Protein AF-A0A6V7KHY2-F1 (afdb_monomer_lite)

Sequence (98 aa):
LSGAQNMTYMLPYRIHLFFDYAHPKIYWPLYCIQSVNWFMNMSLASTQGIIITLTFHCCGQLYALQYRIGNMSGRPNMNDMDVRECFRSVVKEHIKVK

Radius of gyration: 29.4 Å; chains: 1; bounding box: 71×30×71 Å

pLDDT: mean 72.81, std 14.98, range [39.75, 95.69]

Organism: NCBI:txid1563983

Foldseek 3Di:
DDDDPPPDLDAPDPDPDPDDCPDPVNSVVVNVVVVVVVVVVVVVVVVVVVVVVVVVVVVVVVVVLVVLVVVQVPDPDDDPVSVVVSVVVVVVVVVVVD

Secondary structure (DSSP, 8-state):
-----------SS----SS---SHHHHHHHHHHHHHHHHHHHHHHHHHHHHHHHHHHHHHHHHHHHHHHHHHHT-TT--HHHHHHHHHHHHHHHHH--

Structure (mmCIF, N/CA/C/O backbone):
data_AF-A0A6V7KHY2-F1
#
_entry.id   AF-A0A6V7KHY2-F1
#
loop_
_atom_site.group_PDB
_atom_site.id
_atom_site.type_symbol
_atom_site.label_atom_id
_atom_site.label_alt_id
_atom_site.label_comp_id
_atom_site.label_asym_id
_atom_site.label_entity_id
_atom_site.label_seq_id
_atom_site.pdbx_PDB_ins_code
_atom_site.Cartn_x
_atom_site.Cartn_y
_atom_site.Cartn_z
_atom_site.occupancy
_atom_site.B_iso_or_equiv
_atom_site.auth_seq_id
_atom_site.auth_comp_id
_atom_site.auth_asym_id
_atom_site.auth_atom_id
_atom_site.pdbx_PDB_model_num
ATOM 1 N N . LEU A 1 1 ? -38.739 21.285 33.236 1.00 41.84 1 LEU A N 1
ATOM 2 C CA . LEU A 1 1 ? -37.568 20.378 33.308 1.00 41.84 1 LEU A CA 1
ATOM 3 C C . LEU A 1 1 ? -37.970 19.092 32.594 1.00 41.84 1 LEU A C 1
ATOM 5 O O . LEU A 1 1 ? -39.016 18.584 32.944 1.00 41.84 1 LEU A O 1
ATOM 9 N N . SER A 1 2 ? -37.312 18.513 31.600 1.00 41.03 2 SER A N 1
ATOM 10 C CA . SER A 1 2 ? -36.036 18.720 30.917 1.00 41.03 2 SER A CA 1
ATOM 11 C C . SER A 1 2 ? -36.180 17.983 29.572 1.00 41.03 2 SER A C 1
ATOM 13 O O . SER A 1 2 ? -36.745 16.890 29.550 1.00 41.03 2 SER A O 1
ATOM 15 N N . GLY A 1 3 ? -35.737 18.576 28.461 1.00 42.97 3 GLY A N 1
ATOM 16 C CA . GLY A 1 3 ? -35.761 17.935 27.144 1.00 42.97 3 GLY A CA 1
ATOM 17 C C . GLY A 1 3 ? -34.792 16.755 27.105 1.00 42.97 3 GLY A C 1
ATOM 18 O O . GLY A 1 3 ? -33.581 16.946 27.198 1.00 42.97 3 GLY A O 1
ATOM 19 N N . ALA A 1 4 ? -35.326 15.538 26.992 1.00 43.69 4 ALA A N 1
ATOM 20 C CA . ALA A 1 4 ? -34.531 14.330 26.824 1.00 43.69 4 ALA A CA 1
ATOM 21 C C . ALA A 1 4 ? -33.835 14.379 25.457 1.00 43.69 4 ALA A C 1
ATOM 23 O O . ALA A 1 4 ? -34.474 14.320 24.406 1.00 43.69 4 ALA A O 1
ATOM 24 N N . GLN A 1 5 ? -32.516 14.551 25.478 1.00 51.12 5 GLN A N 1
ATOM 25 C CA . GLN A 1 5 ? -31.688 14.525 24.284 1.00 51.12 5 GLN A CA 1
ATOM 26 C C . GLN A 1 5 ? -31.699 13.111 23.696 1.00 51.12 5 GLN A C 1
ATOM 28 O O . GLN A 1 5 ? -31.053 12.208 24.222 1.00 51.12 5 GLN A O 1
ATOM 33 N N . ASN A 1 6 ? -32.426 12.922 22.595 1.00 49.09 6 ASN A N 1
ATOM 34 C CA . ASN A 1 6 ? -32.347 11.722 21.767 1.00 49.09 6 ASN A CA 1
ATOM 35 C C . ASN A 1 6 ? -30.987 11.691 21.045 1.00 49.09 6 ASN A C 1
ATOM 37 O O . ASN A 1 6 ? -30.890 12.018 19.861 1.00 49.09 6 ASN A O 1
ATOM 41 N N . MET A 1 7 ? -29.914 11.335 21.758 1.00 55.34 7 MET A N 1
ATOM 42 C CA . MET A 1 7 ? -28.618 11.049 21.142 1.00 55.34 7 MET A CA 1
ATOM 43 C C . MET A 1 7 ? -28.728 9.740 20.362 1.00 55.34 7 MET A C 1
ATOM 45 O O . MET A 1 7 ? -28.666 8.646 20.916 1.00 55.34 7 MET A O 1
ATOM 49 N N . THR A 1 8 ? -28.923 9.862 19.053 1.00 59.75 8 THR A N 1
ATOM 50 C CA . THR A 1 8 ? -28.923 8.720 18.139 1.00 59.75 8 THR A CA 1
ATOM 51 C C . THR A 1 8 ? -27.470 8.331 17.872 1.00 59.75 8 THR A C 1
ATOM 53 O O . THR A 1 8 ? -26.787 8.969 17.075 1.00 59.75 8 THR A O 1
ATOM 56 N N . TYR A 1 9 ? -26.968 7.314 18.576 1.00 58.59 9 TYR A N 1
ATOM 57 C CA . TYR A 1 9 ? -25.639 6.751 18.337 1.00 58.59 9 TYR A CA 1
ATOM 58 C C . TYR A 1 9 ? -25.646 5.990 17.007 1.00 58.59 9 TYR A C 1
ATOM 60 O O . TYR A 1 9 ? -26.216 4.906 16.902 1.00 58.59 9 TYR A O 1
ATOM 68 N N . MET A 1 10 ? -25.034 6.567 15.974 1.00 60.91 10 MET A N 1
ATOM 69 C CA . MET A 1 10 ? -24.927 5.952 14.652 1.00 60.91 10 MET A CA 1
ATOM 70 C C . MET A 1 10 ? -23.455 5.674 14.353 1.00 60.91 10 MET A C 1
ATOM 72 O O . MET A 1 10 ? -22.648 6.599 14.301 1.00 60.91 10 MET A O 1
ATOM 76 N N . LEU A 1 11 ? -23.093 4.398 14.188 1.00 60.66 11 LEU A N 1
ATOM 77 C CA . LEU A 1 11 ? -21.731 4.037 13.792 1.00 60.66 11 LEU A CA 1
ATOM 78 C C . LEU A 1 11 ? -21.438 4.555 12.365 1.00 60.66 11 LEU A C 1
ATOM 80 O O . LEU A 1 11 ? -22.294 4.398 11.489 1.00 60.66 11 LEU A O 1
ATOM 84 N N . PRO A 1 12 ? -20.233 5.104 12.100 1.00 62.66 12 PRO A N 1
ATOM 85 C CA . PRO A 1 12 ? -19.835 5.605 10.777 1.00 62.66 12 PRO A CA 1
ATOM 86 C C . PRO A 1 12 ? -19.886 4.535 9.680 1.00 62.66 12 PRO A C 1
ATOM 88 O O . PRO A 1 12 ? -20.195 4.832 8.528 1.00 62.66 12 PRO A O 1
ATOM 91 N N . TYR A 1 13 ? -19.599 3.282 10.038 1.00 59.81 13 TYR A N 1
ATOM 92 C CA . TYR A 1 13 ? -19.666 2.136 9.139 1.00 59.81 13 TYR A CA 1
ATOM 93 C C . TYR A 1 13 ? -20.780 1.182 9.578 1.00 59.81 13 TYR A C 1
ATOM 95 O O . TYR A 1 13 ? -20.764 0.677 10.704 1.00 59.81 13 TYR A O 1
ATOM 103 N N . ARG A 1 14 ? -21.742 0.911 8.683 1.00 61.16 14 ARG A N 1
ATOM 104 C CA . ARG A 1 14 ? -22.813 -0.075 8.905 1.00 61.16 14 ARG A CA 1
ATOM 105 C C . ARG A 1 14 ? -22.263 -1.494 8.778 1.00 61.16 14 ARG A C 1
ATOM 107 O O . ARG A 1 14 ? -22.437 -2.162 7.766 1.00 61.16 14 ARG A O 1
ATOM 114 N N . ILE A 1 15 ? -21.587 -1.946 9.821 1.00 65.62 15 ILE A N 1
ATOM 115 C CA . ILE A 1 15 ? -21.271 -3.357 10.036 1.00 65.62 15 ILE A CA 1
ATOM 116 C C . ILE A 1 15 ? -22.435 -3.988 10.799 1.00 65.62 15 ILE A C 1
ATOM 118 O O . ILE A 1 15 ? -22.874 -3.443 11.811 1.00 65.62 15 ILE A O 1
ATOM 122 N N . HIS A 1 16 ? -22.942 -5.127 10.318 1.00 61.38 16 HIS A N 1
ATOM 123 C CA . HIS A 1 16 ? -23.888 -5.954 11.070 1.00 61.38 16 HIS A CA 1
ATOM 124 C C . HIS A 1 16 ? -23.158 -6.544 12.284 1.00 61.38 16 HIS A C 1
ATOM 126 O O . HIS A 1 16 ? -22.577 -7.624 12.225 1.00 61.38 16 HIS A O 1
ATOM 132 N N . LEU A 1 17 ? -23.129 -5.789 13.377 1.00 63.66 17 LEU A N 1
ATOM 133 C CA . LEU A 1 17 ? -22.628 -6.254 14.661 1.00 63.66 17 LEU A CA 1
ATOM 134 C C . LEU A 1 17 ? -23.730 -7.089 15.323 1.00 63.66 17 LEU A C 1
ATOM 136 O O . LEU A 1 17 ? -24.863 -6.637 15.447 1.00 63.66 17 LEU A O 1
ATOM 140 N N . PHE A 1 18 ? -23.393 -8.302 15.763 1.00 58.94 18 PHE A N 1
ATOM 141 C CA . PHE A 1 18 ? -24.313 -9.214 16.460 1.00 58.94 18 PHE A CA 1
ATOM 142 C C . PHE A 1 18 ? -24.686 -8.749 17.887 1.00 58.94 18 PHE A C 1
ATOM 144 O O . PHE A 1 18 ? -25.346 -9.485 18.614 1.00 58.94 18 PHE A O 1
ATOM 151 N N . PHE A 1 19 ? -24.249 -7.557 18.309 1.00 61.72 19 PHE A N 1
ATOM 152 C CA . PHE A 1 19 ? -24.424 -7.029 19.662 1.00 61.72 19 PHE A CA 1
ATOM 153 C C . PHE A 1 19 ? -24.996 -5.607 19.636 1.00 61.72 19 PHE A C 1
ATOM 155 O O . PHE A 1 19 ? -24.640 -4.807 18.769 1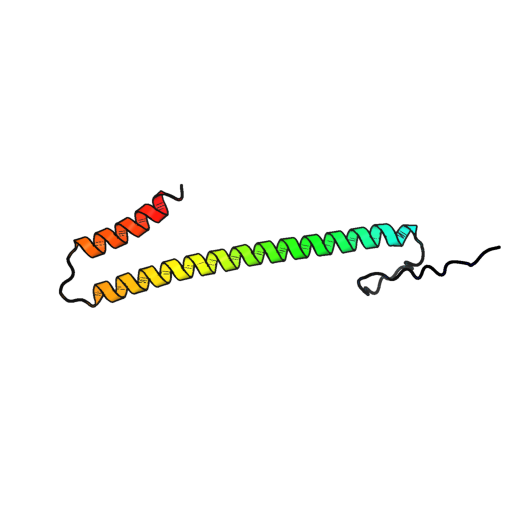.00 61.72 19 PHE A O 1
ATOM 162 N N . ASP A 1 20 ? -25.861 -5.298 20.604 1.00 62.47 20 ASP A N 1
ATOM 163 C CA . ASP A 1 20 ? -26.536 -4.004 20.709 1.00 62.47 20 ASP A CA 1
ATOM 164 C C . ASP A 1 20 ? -25.545 -2.895 21.115 1.00 62.47 20 ASP A C 1
ATOM 166 O O . ASP A 1 20 ? -24.958 -2.905 22.201 1.00 62.47 20 ASP A O 1
ATOM 170 N N . TYR A 1 21 ? -25.319 -1.946 20.205 1.00 62.69 21 TYR A N 1
ATOM 171 C CA . TYR A 1 21 ? -24.383 -0.826 20.361 1.00 62.69 21 TYR A CA 1
ATOM 172 C C . TYR A 1 21 ? -25.046 0.422 20.965 1.00 62.69 21 TYR A C 1
ATOM 174 O O . TYR A 1 21 ? -24.388 1.457 21.093 1.00 62.69 21 TYR A O 1
ATOM 182 N N . ALA A 1 22 ? -26.322 0.339 21.366 1.00 63.56 22 ALA A N 1
ATOM 183 C CA . ALA A 1 22 ? -27.063 1.437 21.991 1.00 63.56 22 ALA A CA 1
ATOM 184 C C . ALA A 1 22 ? -26.507 1.860 23.369 1.00 63.56 22 ALA A C 1
ATOM 186 O O . ALA A 1 22 ? -26.887 2.903 23.902 1.00 63.56 22 ALA A O 1
ATOM 187 N N . HIS A 1 23 ? -25.580 1.090 23.953 1.00 67.06 23 HIS A N 1
ATOM 188 C CA . HIS A 1 23 ? -24.904 1.456 25.194 1.00 67.06 23 HIS A CA 1
ATOM 189 C C . HIS A 1 23 ? -23.646 2.316 24.949 1.00 67.06 23 HIS A C 1
ATOM 191 O O . HIS A 1 23 ? -22.702 1.862 24.291 1.00 67.06 23 HIS A O 1
ATOM 197 N N . PRO A 1 24 ? -23.528 3.501 25.585 1.00 67.75 24 PRO A N 1
ATOM 198 C CA . PRO A 1 24 ? -22.410 4.429 25.363 1.00 67.75 24 PRO A CA 1
ATOM 199 C C . PRO A 1 24 ? -21.036 3.841 25.731 1.00 67.75 24 PRO A C 1
ATOM 201 O O . PRO A 1 24 ? -20.018 4.239 25.169 1.00 67.75 24 PRO A O 1
ATOM 204 N N . LYS A 1 25 ? -20.998 2.846 26.630 1.00 73.50 25 LYS A N 1
ATOM 205 C CA . LYS A 1 25 ? -19.771 2.135 27.034 1.00 73.50 25 LYS A CA 1
ATOM 206 C C . LYS A 1 25 ? -19.191 1.235 25.937 1.00 73.50 25 LYS A C 1
ATOM 208 O O . LYS A 1 25 ? -17.994 0.977 25.949 1.00 73.50 25 LYS A O 1
ATOM 213 N N . ILE A 1 26 ? -20.028 0.752 25.019 1.00 75.62 26 ILE A N 1
ATOM 214 C CA . ILE A 1 26 ? -19.637 -0.145 23.920 1.00 75.62 26 ILE A CA 1
ATOM 215 C C . ILE A 1 26 ? -19.388 0.672 22.646 1.00 75.62 26 ILE A C 1
ATOM 217 O O . ILE A 1 26 ? -18.482 0.371 21.872 1.00 75.62 26 ILE A O 1
ATOM 221 N N . TYR A 1 27 ? -20.133 1.764 22.470 1.00 77.25 27 TYR A N 1
ATOM 222 C CA . TYR A 1 27 ? -19.985 2.681 21.344 1.00 77.25 27 TYR A CA 1
ATOM 223 C C . TYR A 1 27 ? -18.576 3.292 21.237 1.00 77.25 27 TYR A C 1
ATOM 225 O O . TYR A 1 27 ? -17.972 3.268 20.166 1.00 77.25 27 TYR A O 1
ATOM 233 N N . TRP A 1 28 ? -18.028 3.804 22.346 1.00 80.38 28 TRP A N 1
ATOM 234 C CA . TRP A 1 28 ? -16.714 4.460 22.353 1.00 80.38 28 TRP A CA 1
ATOM 235 C C . TRP A 1 28 ? -15.554 3.553 21.896 1.00 80.38 28 TRP A C 1
ATOM 237 O O . TRP A 1 28 ? -14.850 3.932 20.957 1.00 80.38 28 TRP A O 1
ATOM 247 N N . PRO A 1 29 ? -15.348 2.345 22.465 1.00 83.00 29 PRO A N 1
ATOM 248 C CA . PRO A 1 29 ? -14.272 1.467 22.010 1.00 83.00 29 PRO A CA 1
ATOM 249 C C . PRO A 1 29 ? -14.461 1.002 20.560 1.00 83.00 29 PRO A C 1
ATOM 251 O O . PRO A 1 29 ? -13.479 0.938 19.823 1.00 83.00 29 PRO A O 1
ATOM 254 N N . LEU A 1 30 ? -15.697 0.745 20.111 1.00 84.00 30 LEU A N 1
ATOM 255 C CA . LEU A 1 30 ? -15.971 0.396 18.710 1.00 84.00 30 LEU A CA 1
ATOM 256 C C . LEU A 1 30 ? -15.587 1.526 17.750 1.00 84.00 30 LEU A C 1
ATOM 258 O O . LEU A 1 30 ? -14.967 1.274 16.716 1.00 84.00 30 LEU A O 1
ATOM 262 N N . TYR A 1 31 ? -15.907 2.770 18.106 1.00 82.31 31 TYR A N 1
ATOM 263 C CA . TYR A 1 31 ? -15.527 3.945 17.327 1.00 82.31 31 TYR A CA 1
ATOM 264 C C . TYR A 1 31 ? -14.001 4.108 17.246 1.00 82.31 31 TYR A C 1
ATOM 266 O O . TYR A 1 31 ? -13.456 4.346 16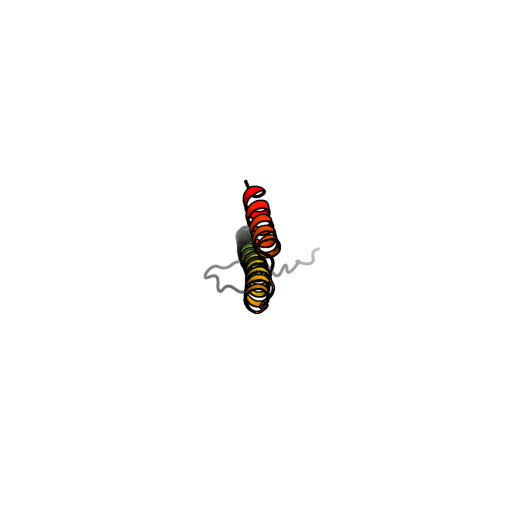.163 1.00 82.31 31 TYR A O 1
ATOM 274 N N . CYS A 1 32 ? -13.288 3.914 18.361 1.00 87.12 32 CYS A N 1
ATOM 275 C CA . CYS A 1 32 ? -11.825 3.938 18.378 1.00 87.12 32 CYS A CA 1
ATOM 276 C C . CYS A 1 32 ? -11.226 2.844 17.484 1.00 87.12 32 CYS A C 1
ATOM 278 O O . CYS A 1 32 ? -10.360 3.141 16.663 1.00 87.12 32 CYS A O 1
ATOM 280 N N . ILE A 1 33 ? -11.710 1.602 17.586 1.00 87.25 33 ILE A N 1
ATOM 281 C CA . ILE A 1 33 ? -11.233 0.478 16.763 1.00 87.25 33 ILE A CA 1
ATOM 282 C C . ILE A 1 33 ? -11.459 0.763 15.277 1.00 87.25 33 ILE A C 1
ATOM 284 O O . ILE A 1 33 ? -10.559 0.561 14.462 1.00 87.25 33 ILE A O 1
ATOM 288 N N . GLN A 1 34 ? -12.635 1.278 14.917 1.00 85.94 34 GLN A N 1
ATOM 289 C CA . GLN A 1 34 ? -12.959 1.614 13.533 1.00 85.94 34 GLN A CA 1
ATOM 290 C C . GLN A 1 34 ? -12.050 2.722 12.986 1.00 85.94 34 GLN A C 1
ATOM 292 O O . GLN A 1 34 ? -11.556 2.618 11.863 1.00 85.94 34 GLN A O 1
ATOM 297 N N . SER A 1 35 ? -11.766 3.735 13.805 1.00 86.81 35 SER A N 1
ATOM 298 C CA . SER A 1 35 ? -10.853 4.829 13.458 1.00 86.81 35 SER A CA 1
ATOM 299 C C . SER A 1 35 ? -9.415 4.333 13.259 1.00 86.81 35 SER A C 1
ATOM 301 O O . SER A 1 35 ? -8.772 4.677 12.268 1.00 86.81 35 SER A O 1
ATOM 303 N N . VAL A 1 36 ? -8.920 3.468 14.153 1.00 90.94 36 VAL A N 1
ATOM 304 C CA . VAL A 1 36 ? -7.583 2.855 14.045 1.00 90.94 36 VAL A CA 1
ATOM 305 C C . VAL A 1 36 ? -7.482 1.974 12.803 1.00 90.94 36 VAL A C 1
ATOM 307 O O . VAL A 1 36 ? -6.492 2.041 12.076 1.00 90.94 36 VAL A O 1
ATOM 310 N N . ASN A 1 37 ? -8.517 1.184 12.512 1.00 89.38 37 ASN A N 1
ATOM 311 C CA . ASN A 1 37 ? -8.556 0.367 11.305 1.00 89.38 37 ASN A CA 1
ATOM 312 C C . ASN A 1 37 ? -8.476 1.235 10.041 1.00 89.38 37 ASN A C 1
ATOM 314 O O . ASN A 1 37 ? -7.731 0.917 9.116 1.00 89.38 37 ASN A O 1
ATOM 318 N N . TRP A 1 38 ? -9.200 2.354 10.001 1.00 89.25 38 TRP A N 1
ATOM 319 C CA . TRP A 1 38 ? -9.146 3.278 8.868 1.00 89.25 38 TRP A CA 1
ATOM 320 C C . TRP A 1 38 ? -7.754 3.896 8.695 1.00 89.25 38 TRP A C 1
ATOM 322 O O . TRP A 1 38 ? -7.222 3.932 7.585 1.00 89.25 38 TRP A O 1
ATOM 332 N N . PHE A 1 39 ? -7.116 4.287 9.800 1.00 91.75 39 PHE A N 1
ATOM 333 C CA . PHE A 1 39 ? -5.746 4.797 9.796 1.00 91.75 39 PHE A CA 1
ATOM 334 C C . PHE A 1 39 ? -4.728 3.763 9.283 1.00 91.75 39 PHE A C 1
ATOM 336 O O . PHE A 1 39 ? -3.861 4.092 8.469 1.00 91.75 39 PHE A O 1
ATOM 343 N N . MET A 1 40 ? -4.857 2.501 9.700 1.00 93.69 40 MET A N 1
ATOM 344 C CA . MET A 1 40 ? -4.014 1.404 9.208 1.00 93.69 40 MET A CA 1
ATOM 345 C C . MET A 1 40 ? -4.186 1.185 7.702 1.00 93.69 40 MET A C 1
ATOM 347 O O . MET A 1 40 ? -3.198 1.065 6.980 1.00 93.69 40 MET A O 1
ATOM 351 N N . ASN A 1 41 ? -5.427 1.198 7.208 1.00 92.06 41 ASN A N 1
ATOM 352 C CA . ASN A 1 41 ? -5.704 1.063 5.776 1.00 92.06 41 ASN A CA 1
ATOM 353 C C . ASN A 1 41 ? -5.109 2.224 4.966 1.00 92.06 41 ASN A C 1
ATOM 355 O O . ASN A 1 41 ? -4.482 1.991 3.935 1.00 92.06 41 ASN A O 1
ATOM 359 N N . MET A 1 42 ? -5.230 3.461 5.455 1.00 93.06 42 MET A N 1
ATOM 360 C CA . MET A 1 42 ? -4.602 4.627 4.821 1.00 93.06 42 MET A CA 1
ATOM 361 C C . MET A 1 42 ? -3.074 4.523 4.797 1.00 93.06 42 MET A C 1
ATOM 363 O O . MET A 1 42 ? -2.442 4.840 3.791 1.00 93.06 42 MET A O 1
ATOM 367 N N . SER A 1 43 ? -2.475 4.024 5.877 1.00 93.25 43 SER A N 1
ATOM 368 C CA . SER A 1 43 ? -1.025 3.806 5.961 1.00 93.25 43 SER A CA 1
ATOM 369 C C . SER A 1 43 ? -0.547 2.753 4.957 1.00 93.25 43 SER A C 1
ATOM 371 O O . SER A 1 43 ? 0.473 2.937 4.286 1.00 93.25 43 SER A O 1
ATOM 373 N N . LEU A 1 44 ? -1.311 1.669 4.797 1.00 95.06 44 LEU A N 1
ATOM 374 C CA . LEU A 1 44 ? -1.024 0.636 3.806 1.00 95.06 44 LEU A CA 1
ATOM 375 C C . LEU A 1 44 ? -1.158 1.173 2.375 1.00 95.06 44 LEU A C 1
ATOM 377 O O . LEU A 1 44 ? -0.262 0.957 1.560 1.00 95.06 44 LEU A O 1
ATOM 381 N N . ALA A 1 45 ? -2.226 1.919 2.084 1.00 95.00 45 ALA A N 1
ATOM 382 C CA . ALA A 1 45 ? -2.434 2.550 0.781 1.00 95.00 45 ALA A CA 1
ATOM 383 C C . ALA A 1 45 ? -1.309 3.542 0.439 1.00 95.00 45 ALA A C 1
ATOM 385 O O . ALA A 1 45 ? -0.798 3.541 -0.679 1.00 95.00 45 ALA A O 1
ATOM 386 N N . SER A 1 46 ? -0.866 4.336 1.419 1.00 94.69 46 SER A N 1
ATOM 387 C CA . SER A 1 46 ? 0.2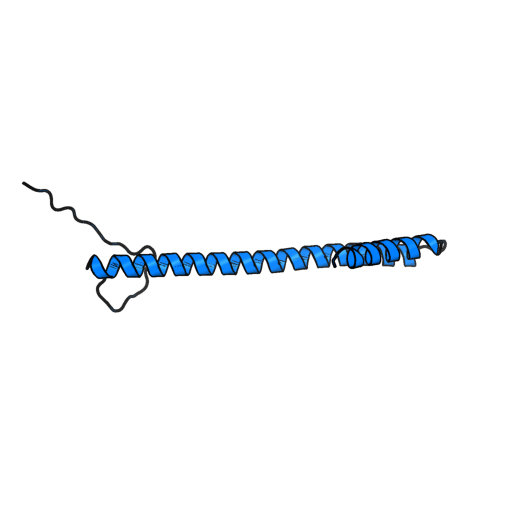82 5.238 1.271 1.00 94.69 46 SER A CA 1
ATOM 388 C C . SER A 1 46 ? 1.563 4.469 0.939 1.00 94.69 46 SER A C 1
ATOM 390 O O . SER A 1 46 ? 2.275 4.807 -0.007 1.00 94.69 46 SER A O 1
ATOM 392 N N . THR A 1 47 ? 1.813 3.364 1.646 1.00 95.50 47 THR A N 1
ATOM 393 C CA . THR A 1 47 ? 2.981 2.503 1.407 1.00 95.50 47 THR A CA 1
ATOM 394 C C . THR A 1 47 ? 2.966 1.917 -0.007 1.00 95.50 47 THR A C 1
ATOM 396 O O . THR A 1 47 ? 3.972 1.971 -0.714 1.00 95.50 47 THR A O 1
ATOM 399 N N . GLN A 1 48 ? 1.817 1.411 -0.458 1.00 95.62 48 GLN A N 1
ATOM 400 C CA . GLN A 1 48 ? 1.646 0.923 -1.829 1.00 95.62 48 GLN A CA 1
ATOM 401 C C . GLN A 1 48 ? 1.875 2.036 -2.861 1.00 95.62 48 GLN A C 1
ATOM 403 O O . GLN A 1 48 ? 2.562 1.813 -3.857 1.00 95.62 48 GLN A O 1
ATOM 408 N N . GLY A 1 49 ? 1.371 3.246 -2.605 1.00 94.94 49 GLY A N 1
ATOM 409 C CA . GLY A 1 49 ? 1.585 4.409 -3.467 1.00 94.94 49 GLY A CA 1
ATOM 410 C C . GLY A 1 49 ? 3.063 4.775 -3.624 1.00 94.94 49 GLY A C 1
ATOM 411 O O . GLY A 1 49 ? 3.518 5.035 -4.740 1.00 94.94 49 GLY A O 1
ATOM 412 N N . ILE A 1 50 ? 3.835 4.728 -2.534 1.00 94.88 50 ILE A N 1
ATOM 413 C CA . ILE A 1 50 ? 5.286 4.966 -2.565 1.00 94.88 50 ILE A CA 1
ATOM 414 C C . ILE A 1 50 ? 5.989 3.903 -3.412 1.00 94.88 50 ILE A C 1
ATOM 416 O O . ILE A 1 50 ? 6.804 4.254 -4.263 1.00 94.88 50 ILE A O 1
ATOM 420 N N . ILE A 1 51 ? 5.652 2.622 -3.227 1.00 95.50 51 ILE A N 1
ATOM 421 C CA . ILE A 1 51 ? 6.254 1.517 -3.989 1.00 95.50 51 ILE A CA 1
ATOM 422 C C . ILE A 1 51 ? 5.989 1.694 -5.488 1.00 95.50 51 ILE A C 1
ATOM 424 O O . ILE A 1 51 ? 6.926 1.660 -6.282 1.00 95.50 51 ILE A O 1
ATOM 428 N N . ILE A 1 52 ? 4.736 1.947 -5.873 1.00 95.69 52 ILE A N 1
ATOM 429 C CA . ILE A 1 52 ? 4.354 2.146 -7.278 1.00 95.69 52 ILE A CA 1
ATOM 430 C C . ILE A 1 52 ? 5.091 3.350 -7.874 1.00 95.69 52 ILE A C 1
ATOM 432 O O . ILE A 1 52 ? 5.633 3.259 -8.975 1.00 95.69 52 ILE A O 1
ATOM 436 N N . THR A 1 53 ? 5.152 4.463 -7.140 1.00 93.69 53 THR A N 1
ATOM 437 C CA . THR A 1 53 ? 5.840 5.685 -7.585 1.00 93.69 53 THR A CA 1
ATOM 438 C C . THR A 1 53 ? 7.333 5.441 -7.781 1.00 93.69 53 THR A C 1
ATOM 440 O O . THR A 1 53 ? 7.897 5.844 -8.798 1.00 93.69 53 THR A O 1
ATOM 443 N N . LEU A 1 54 ? 7.976 4.741 -6.844 1.00 90.75 54 LEU A N 1
ATOM 444 C CA . LEU A 1 54 ? 9.391 4.394 -6.925 1.00 90.75 54 LEU A CA 1
ATOM 445 C C . LEU A 1 54 ? 9.677 3.495 -8.133 1.00 90.75 54 LEU A C 1
ATOM 447 O O . LEU A 1 54 ? 10.622 3.749 -8.882 1.00 90.75 54 LEU A O 1
ATOM 451 N N . THR A 1 55 ? 8.845 2.475 -8.355 1.00 93.25 55 THR A N 1
ATOM 452 C CA . THR A 1 55 ? 8.961 1.596 -9.522 1.00 93.25 55 THR A CA 1
ATOM 453 C C . THR A 1 55 ? 8.779 2.381 -10.813 1.00 93.25 55 THR A C 1
ATOM 455 O O . THR A 1 55 ? 9.618 2.268 -11.699 1.00 93.25 55 THR A O 1
ATOM 458 N N . PHE A 1 56 ? 7.747 3.222 -10.917 1.00 90.81 56 PHE A N 1
ATOM 459 C CA . PHE A 1 56 ? 7.514 4.032 -12.112 1.00 90.81 56 PHE A CA 1
ATOM 460 C C . PHE A 1 56 ? 8.683 4.983 -12.398 1.00 90.81 56 PHE A C 1
ATOM 462 O O . PHE A 1 56 ? 9.131 5.080 -13.539 1.00 90.81 56 PHE A O 1
ATOM 469 N N . HIS A 1 57 ? 9.231 5.625 -11.364 1.00 85.56 57 HIS A N 1
ATOM 470 C CA . HIS A 1 57 ? 10.406 6.485 -11.493 1.00 85.56 57 HIS A CA 1
ATOM 471 C C . HIS A 1 57 ? 11.630 5.706 -11.999 1.00 85.56 57 HIS A C 1
ATOM 473 O O . HIS A 1 57 ? 12.271 6.118 -12.964 1.00 85.56 57 HIS A O 1
ATOM 479 N N . CYS A 1 58 ? 11.920 4.547 -11.403 1.00 84.12 58 CYS A N 1
ATOM 480 C CA . CYS A 1 58 ? 13.027 3.684 -11.819 1.00 84.12 58 CYS A CA 1
ATOM 481 C C . CYS A 1 58 ? 12.844 3.173 -13.258 1.00 84.12 58 CYS A C 1
ATOM 483 O O . CYS A 1 58 ? 13.746 3.296 -14.084 1.00 84.12 58 CYS A O 1
ATOM 485 N N . CYS A 1 59 ? 11.654 2.673 -13.599 1.00 85.12 59 CYS A N 1
ATOM 486 C CA . CYS A 1 59 ? 11.324 2.226 -14.951 1.00 85.12 59 CYS A CA 1
ATOM 487 C C . CYS A 1 59 ? 11.455 3.361 -15.975 1.00 85.12 59 CYS A C 1
ATOM 489 O O . CYS A 1 59 ? 11.984 3.135 -17.060 1.00 85.12 59 CYS A O 1
ATOM 491 N N . GLY A 1 60 ? 11.032 4.580 -15.633 1.00 84.12 60 GLY A N 1
ATOM 492 C CA . GLY A 1 60 ? 11.195 5.758 -16.484 1.00 84.12 60 GLY A CA 1
ATOM 493 C C . GLY A 1 60 ? 12.664 6.112 -16.726 1.00 84.12 60 GLY A C 1
ATOM 494 O O . GLY A 1 60 ? 13.062 6.328 -17.872 1.00 84.12 60 GLY A O 1
ATOM 495 N N . GLN A 1 61 ? 13.490 6.107 -15.674 1.00 80.94 61 GLN A N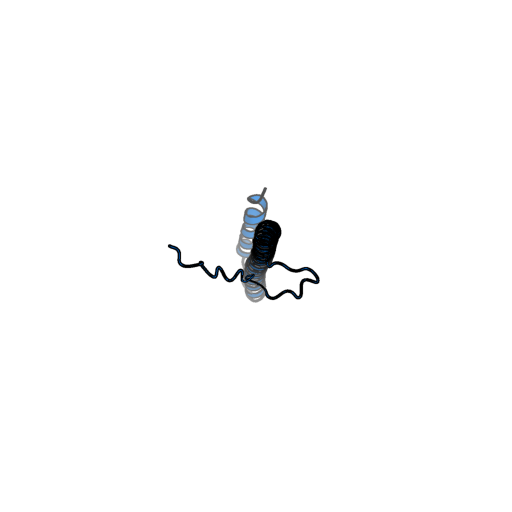 1
ATOM 496 C CA . GLN A 1 61 ? 14.934 6.340 -15.793 1.00 80.94 61 GLN A CA 1
ATOM 497 C C . GLN A 1 61 ? 15.625 5.258 -16.637 1.00 80.94 61 GLN A C 1
ATOM 499 O O . GLN A 1 61 ? 16.425 5.578 -17.519 1.00 80.94 61 GLN A O 1
ATOM 504 N N . LEU A 1 62 ? 15.285 3.983 -16.420 1.00 80.62 62 LEU A N 1
ATOM 505 C CA . LEU A 1 62 ? 15.825 2.857 -17.185 1.00 80.62 62 LEU A CA 1
ATOM 506 C C . LEU A 1 62 ? 15.393 2.898 -18.653 1.00 80.62 62 LEU A C 1
ATOM 508 O O 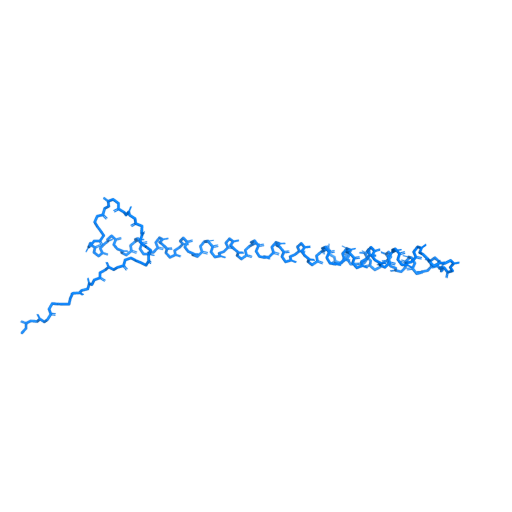. LEU A 1 62 ? 16.217 2.673 -19.536 1.00 80.62 62 LEU A O 1
ATOM 512 N N . TYR A 1 63 ? 14.134 3.235 -18.933 1.00 83.56 63 TYR A N 1
ATOM 513 C CA . TYR A 1 63 ? 13.640 3.391 -20.298 1.00 83.56 63 TYR A CA 1
ATOM 514 C C . TYR A 1 63 ? 14.348 4.538 -21.026 1.00 83.56 63 TYR A C 1
ATOM 516 O O . TYR A 1 63 ? 14.817 4.363 -22.149 1.00 83.56 63 TYR A O 1
ATOM 524 N N . ALA A 1 64 ? 14.497 5.697 -20.375 1.00 81.06 64 ALA A N 1
ATOM 525 C CA . ALA A 1 64 ? 15.239 6.823 -20.936 1.00 81.06 64 ALA A CA 1
ATOM 526 C C . ALA A 1 64 ? 16.700 6.446 -21.230 1.00 81.06 64 ALA A C 1
ATOM 528 O O . ALA A 1 64 ? 17.252 6.827 -22.266 1.00 81.06 64 ALA A O 1
ATOM 529 N N . LEU A 1 65 ? 17.319 5.651 -20.355 1.00 75.81 65 LEU A N 1
ATOM 530 C CA . LEU A 1 65 ? 18.663 5.127 -20.565 1.00 75.81 65 LEU A CA 1
ATOM 531 C C . LEU A 1 65 ? 18.726 4.158 -21.756 1.00 75.81 65 LEU A C 1
ATOM 533 O O . LEU A 1 65 ? 19.580 4.324 -22.626 1.00 75.81 65 LEU A O 1
ATOM 537 N N . GLN A 1 66 ? 17.816 3.184 -21.834 1.00 78.12 66 GLN A N 1
ATOM 538 C CA . GLN A 1 66 ? 17.740 2.247 -22.959 1.00 78.12 66 GLN A CA 1
ATOM 539 C C . GLN A 1 66 ? 17.498 2.971 -24.285 1.00 78.12 66 GLN A C 1
ATOM 541 O O . GLN A 1 66 ? 18.137 2.641 -25.281 1.00 78.12 66 GLN A O 1
ATOM 546 N N . TYR A 1 67 ? 16.645 3.995 -24.293 1.00 80.00 67 TYR A N 1
ATOM 547 C CA . TYR A 1 67 ? 16.402 4.825 -25.469 1.00 80.00 67 TYR A CA 1
ATOM 548 C C . TYR A 1 67 ? 17.674 5.546 -25.929 1.00 80.00 67 TYR A C 1
ATOM 550 O O . TYR A 1 67 ? 18.009 5.522 -27.114 1.00 80.00 67 TYR A O 1
ATOM 558 N N . ARG A 1 68 ? 18.436 6.136 -24.996 1.00 69.38 68 ARG A N 1
ATOM 559 C CA . ARG A 1 68 ? 19.730 6.755 -25.318 1.00 69.38 68 ARG A CA 1
ATOM 560 C C . ARG A 1 68 ? 20.708 5.730 -25.883 1.00 69.38 68 ARG A C 1
ATOM 562 O O . ARG A 1 68 ? 21.351 6.030 -26.880 1.00 69.38 68 ARG A O 1
ATOM 569 N N . ILE A 1 69 ? 20.791 4.530 -25.307 1.00 71.44 69 ILE A N 1
ATOM 570 C CA . ILE A 1 69 ? 21.681 3.453 -25.778 1.00 71.44 69 ILE A CA 1
ATOM 571 C C . ILE A 1 69 ? 21.276 2.936 -27.165 1.00 71.44 69 ILE A C 1
ATOM 573 O O . ILE A 1 69 ? 22.135 2.777 -28.030 1.00 71.44 69 ILE A O 1
ATOM 577 N N . GLY A 1 70 ? 19.983 2.737 -27.422 1.00 72.50 70 GLY A N 1
ATOM 578 C CA . GLY A 1 70 ? 19.478 2.312 -28.731 1.00 72.50 70 GLY A CA 1
ATOM 579 C C . GLY A 1 70 ? 19.702 3.364 -29.820 1.00 72.50 70 GLY A C 1
ATOM 580 O O . GLY A 1 70 ? 20.169 3.042 -30.910 1.00 72.50 70 GLY A O 1
ATOM 581 N N . ASN A 1 71 ? 19.460 4.640 -29.506 1.00 67.81 71 ASN A N 1
ATOM 582 C CA . ASN A 1 71 ? 19.739 5.753 -30.418 1.00 67.81 71 ASN A CA 1
ATOM 583 C C . ASN A 1 71 ? 21.247 5.944 -30.670 1.00 67.81 71 ASN A C 1
ATOM 585 O O . ASN A 1 71 ? 21.651 6.399 -31.739 1.00 67.81 71 ASN A O 1
ATOM 589 N N . MET A 1 72 ? 22.080 5.578 -29.696 1.00 59.75 72 MET A N 1
ATOM 590 C CA . MET A 1 72 ? 23.533 5.544 -29.830 1.00 59.75 72 MET A CA 1
ATOM 591 C C . MET A 1 72 ? 23.992 4.410 -30.770 1.00 59.75 72 MET A C 1
ATOM 593 O O . MET A 1 72 ? 24.736 4.649 -31.718 1.00 59.75 72 MET A O 1
ATOM 597 N N . SER A 1 73 ? 23.465 3.194 -30.609 1.00 60.16 73 SER A N 1
ATOM 598 C CA . SER A 1 73 ? 23.833 2.040 -31.449 1.00 60.16 73 SER A CA 1
ATOM 599 C C . SER A 1 73 ? 23.429 2.170 -32.928 1.00 60.16 73 SER A C 1
ATOM 601 O O . SER A 1 73 ? 23.951 1.435 -33.763 1.00 60.16 73 SER A O 1
ATOM 603 N N . GLY A 1 74 ? 22.502 3.075 -33.261 1.00 62.69 74 GLY A N 1
ATOM 604 C CA . GLY A 1 74 ? 22.033 3.323 -34.629 1.00 62.69 74 GLY A CA 1
ATOM 605 C C . GLY A 1 74 ? 22.822 4.378 -35.419 1.00 62.69 74 GLY A C 1
ATOM 606 O O . GLY A 1 74 ? 22.505 4.608 -36.586 1.00 62.69 74 GLY A O 1
ATOM 607 N N . ARG A 1 75 ? 23.825 5.047 -34.825 1.00 58.41 75 ARG A N 1
ATOM 608 C CA . ARG A 1 75 ? 24.638 6.066 -35.515 1.00 58.41 75 ARG A CA 1
ATOM 609 C C . ARG A 1 75 ? 25.970 5.476 -36.006 1.00 58.41 75 ARG A C 1
ATOM 611 O O . ARG A 1 75 ? 26.791 5.097 -35.177 1.00 58.41 75 ARG A O 1
ATOM 618 N N . PRO A 1 76 ? 26.265 5.485 -37.321 1.00 55.06 76 PRO A N 1
ATOM 619 C CA . PRO A 1 76 ? 27.486 4.895 -37.891 1.00 55.06 76 PRO A CA 1
ATOM 620 C C . PRO A 1 76 ? 28.769 5.727 -37.654 1.00 55.06 76 PRO A C 1
ATOM 622 O O . PRO A 1 76 ? 29.752 5.570 -38.371 1.00 55.06 76 PRO A O 1
ATOM 625 N N . ASN A 1 77 ? 28.767 6.659 -36.695 1.00 58.00 77 ASN A N 1
ATO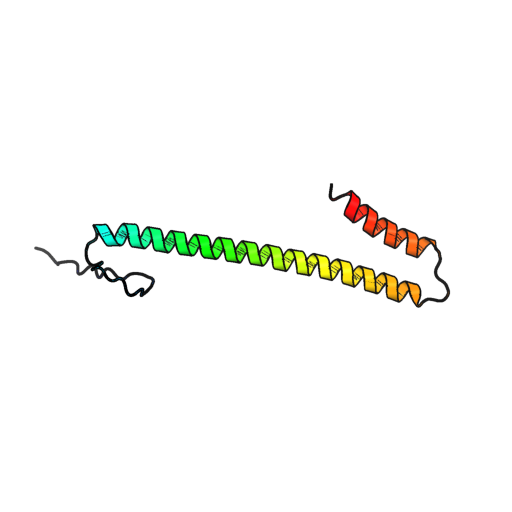M 626 C CA . ASN A 1 77 ? 29.881 7.577 -36.423 1.00 58.00 77 ASN A CA 1
ATOM 627 C C . ASN A 1 77 ? 29.894 8.010 -34.947 1.00 58.00 77 ASN A C 1
ATOM 629 O O . ASN A 1 77 ? 29.904 9.196 -34.621 1.00 58.00 77 ASN A O 1
ATOM 633 N N . MET A 1 78 ? 29.787 7.046 -34.033 1.00 56.91 78 MET A N 1
ATOM 634 C CA . MET A 1 78 ? 29.854 7.332 -32.603 1.00 56.91 78 MET A CA 1
ATOM 635 C C . MET A 1 78 ? 31.274 7.175 -32.082 1.00 56.91 78 MET A C 1
ATOM 637 O O . MET A 1 78 ? 31.891 6.127 -32.245 1.00 56.91 78 MET A O 1
ATOM 641 N N . ASN A 1 79 ? 31.777 8.226 -31.438 1.00 63.69 79 ASN A N 1
ATOM 642 C CA . ASN A 1 79 ? 33.020 8.162 -30.687 1.00 63.69 79 ASN A CA 1
ATOM 643 C C . ASN A 1 79 ? 32.778 7.334 -29.418 1.00 63.69 79 ASN A C 1
ATOM 645 O O . ASN A 1 79 ? 31.819 7.590 -28.687 1.00 63.69 79 ASN A O 1
ATOM 649 N N . ASP A 1 80 ? 33.691 6.416 -29.093 1.00 65.50 80 ASP A N 1
ATOM 650 C CA . ASP A 1 80 ? 33.685 5.620 -27.848 1.00 65.50 80 ASP A CA 1
ATOM 651 C C . ASP A 1 80 ? 33.528 6.477 -26.572 1.00 65.50 80 ASP A C 1
ATOM 653 O O . ASP A 1 80 ? 33.125 5.998 -25.508 1.00 65.50 80 ASP A O 1
ATOM 657 N N . MET A 1 81 ? 33.824 7.775 -26.679 1.00 63.78 81 MET A N 1
ATOM 658 C CA . MET A 1 81 ? 33.647 8.782 -25.638 1.00 63.78 81 MET A CA 1
ATOM 659 C C . MET A 1 81 ? 32.183 8.941 -25.187 1.00 63.78 81 MET A C 1
ATOM 661 O O . MET A 1 81 ? 31.947 9.014 -23.981 1.00 63.78 81 MET A O 1
ATOM 665 N N . ASP A 1 82 ? 31.212 8.901 -26.107 1.00 64.19 82 ASP A N 1
ATOM 666 C CA . ASP A 1 82 ? 29.785 9.119 -25.809 1.00 64.19 82 ASP A CA 1
ATOM 667 C C . ASP A 1 82 ? 29.165 7.924 -25.061 1.00 64.19 82 ASP A C 1
ATOM 669 O O . ASP A 1 82 ? 28.425 8.086 -24.084 1.00 64.19 82 ASP A O 1
ATOM 673 N N . VAL A 1 83 ? 29.528 6.698 -25.466 1.00 64.56 83 VAL A N 1
ATOM 674 C CA . VAL A 1 83 ? 29.127 5.456 -24.777 1.00 64.56 83 VAL A CA 1
ATOM 675 C C . VAL A 1 83 ? 29.682 5.452 -23.355 1.00 64.56 83 VAL A C 1
ATOM 677 O O . VAL A 1 83 ? 28.975 5.162 -22.385 1.00 64.56 83 VAL A O 1
ATOM 680 N N . ARG A 1 84 ? 30.959 5.817 -23.222 1.00 67.38 84 ARG A N 1
ATOM 681 C CA . ARG A 1 84 ? 31.672 5.840 -21.948 1.00 67.38 84 ARG A CA 1
ATOM 682 C C . ARG A 1 84 ? 31.143 6.927 -21.013 1.00 67.38 84 ARG A C 1
ATOM 684 O O . ARG A 1 84 ? 31.118 6.711 -19.803 1.00 67.38 84 ARG A O 1
ATOM 691 N N . GLU A 1 85 ? 30.673 8.058 -21.534 1.00 68.69 85 GLU A N 1
ATOM 692 C CA . GLU A 1 85 ? 30.036 9.113 -20.740 1.00 68.69 85 GLU A CA 1
ATOM 693 C C . GLU A 1 85 ? 28.635 8.714 -20.252 1.00 68.69 85 GLU A C 1
ATOM 695 O O . GLU A 1 85 ? 28.316 8.917 -19.077 1.00 68.69 85 GLU A O 1
ATOM 700 N N . CYS A 1 86 ? 27.835 8.048 -21.091 1.00 64.25 86 CYS A N 1
ATOM 701 C CA . CYS A 1 86 ? 26.542 7.497 -20.682 1.00 64.25 86 CYS A CA 1
ATOM 702 C C . CYS A 1 86 ? 26.704 6.434 -19.583 1.00 64.25 86 CYS A C 1
ATOM 704 O O . CYS A 1 86 ? 26.069 6.530 -18.531 1.00 64.25 86 CYS A O 1
ATOM 706 N N . PHE A 1 87 ? 27.633 5.492 -19.767 1.00 69.38 87 PHE A N 1
ATOM 707 C CA . PHE A 1 87 ? 27.958 4.485 -18.755 1.00 69.38 87 PHE A CA 1
ATOM 708 C C . PHE A 1 87 ? 28.467 5.129 -17.457 1.00 69.38 87 PHE A C 1
ATOM 710 O O . PHE A 1 87 ? 28.047 4.760 -16.360 1.00 69.38 87 PHE A O 1
ATOM 717 N N . ARG A 1 88 ? 29.313 6.163 -17.560 1.00 74.38 88 ARG A N 1
ATOM 718 C CA . ARG A 1 88 ? 29.810 6.915 -16.399 1.00 74.38 88 ARG A CA 1
ATOM 719 C C . ARG A 1 88 ? 28.697 7.650 -15.656 1.00 74.38 88 ARG A C 1
ATOM 721 O O . ARG A 1 88 ? 28.785 7.749 -14.435 1.00 74.38 88 ARG A O 1
ATOM 728 N N . SER A 1 89 ? 27.677 8.154 -16.352 1.00 70.12 89 SER A N 1
ATOM 729 C CA . SER A 1 89 ? 26.500 8.771 -15.726 1.00 70.12 89 SER A CA 1
ATOM 730 C C . SER A 1 89 ? 25.739 7.753 -14.879 1.00 70.12 89 SER A C 1
ATOM 732 O O . SER A 1 89 ? 25.519 8.003 -13.700 1.00 70.12 89 SER A O 1
ATOM 734 N N . VAL A 1 90 ? 25.442 6.575 -15.437 1.00 67.50 90 VAL A N 1
ATOM 735 C CA . VAL A 1 90 ? 24.719 5.489 -14.746 1.00 67.50 90 VAL A CA 1
ATOM 736 C C . VAL A 1 90 ? 25.491 4.987 -13.530 1.00 67.50 90 VAL A C 1
ATOM 738 O O . VAL A 1 90 ? 24.931 4.851 -12.443 1.00 67.50 90 VAL A O 1
ATOM 741 N N . VAL A 1 91 ? 26.798 4.762 -13.699 1.00 73.31 91 VAL A N 1
ATOM 742 C CA . VAL A 1 91 ? 27.686 4.303 -12.626 1.00 73.31 91 VAL A CA 1
ATOM 743 C C . VAL A 1 91 ? 27.825 5.360 -11.532 1.00 73.31 91 VAL A C 1
ATOM 745 O O . VAL A 1 91 ? 27.810 5.009 -10.358 1.00 73.31 91 VAL A O 1
ATOM 748 N N . LYS A 1 92 ? 27.924 6.654 -11.868 1.00 71.38 92 LYS A N 1
ATOM 749 C CA . LYS A 1 92 ? 27.960 7.732 -10.862 1.00 71.38 92 LYS A CA 1
ATOM 750 C C . LYS A 1 92 ? 26.641 7.868 -10.107 1.00 71.38 92 LYS A C 1
ATOM 752 O O . LYS A 1 92 ? 26.679 8.155 -8.914 1.00 71.38 92 LYS A O 1
ATOM 757 N N . GLU A 1 93 ? 25.509 7.687 -10.782 1.00 66.56 93 GLU A N 1
ATOM 758 C CA . GLU A 1 93 ? 24.188 7.709 -10.146 1.00 66.56 93 GLU A CA 1
ATOM 759 C C . GLU A 1 93 ? 24.047 6.536 -9.168 1.00 66.56 93 GLU A C 1
ATOM 761 O O . GLU A 1 93 ? 23.672 6.751 -8.022 1.00 66.56 93 GLU A O 1
ATOM 766 N N . HIS A 1 94 ? 24.489 5.333 -9.553 1.00 64.69 94 HIS A N 1
ATOM 767 C CA . HIS A 1 94 ? 24.501 4.157 -8.673 1.00 64.69 94 HIS A CA 1
ATOM 768 C C . HIS A 1 94 ? 25.536 4.246 -7.536 1.00 64.69 94 HIS A C 1
ATOM 770 O O . HIS A 1 94 ? 25.258 3.804 -6.429 1.00 64.69 94 HIS A O 1
ATOM 776 N N . ILE A 1 95 ? 26.717 4.835 -7.762 1.00 72.31 95 ILE A N 1
ATOM 777 C CA . ILE A 1 95 ? 27.770 4.981 -6.734 1.00 72.31 95 ILE A CA 1
ATOM 778 C C . ILE A 1 95 ? 27.421 6.038 -5.679 1.00 72.31 95 ILE A C 1
ATOM 780 O O . ILE A 1 95 ? 27.871 5.923 -4.541 1.00 72.31 95 ILE A O 1
ATOM 784 N N . LYS A 1 96 ? 26.640 7.070 -6.027 1.00 53.59 96 LYS A N 1
ATOM 785 C CA . LYS A 1 96 ? 26.159 8.067 -5.054 1.00 53.59 96 LYS A CA 1
ATOM 786 C C . LYS A 1 96 ? 25.043 7.540 -4.151 1.00 53.59 96 LYS A C 1
ATOM 788 O O . LYS A 1 96 ? 24.809 8.132 -3.104 1.00 53.59 96 LYS A O 1
ATOM 793 N N . VAL A 1 97 ? 24.379 6.453 -4.540 1.00 54.28 97 VAL A N 1
ATOM 794 C CA . VAL A 1 97 ? 23.412 5.727 -3.707 1.00 54.28 97 VAL A CA 1
ATOM 795 C C . VAL A 1 97 ? 24.179 4.678 -2.894 1.00 54.28 97 VAL A C 1
ATOM 797 O O . VAL A 1 97 ? 24.059 3.475 -3.119 1.00 54.28 97 VAL A O 1
ATOM 800 N N . LYS A 1 98 ? 25.040 5.141 -1.984 1.00 39.75 98 LYS A N 1
ATOM 801 C CA . LYS A 1 98 ? 25.664 4.313 -0.950 1.00 39.75 98 LYS A CA 1
ATOM 802 C C . LYS A 1 98 ? 25.544 5.000 0.398 1.00 39.75 98 LYS A C 1
ATOM 804 O O . LYS A 1 98 ? 25.793 6.225 0.440 1.00 39.75 98 LYS A O 1
#

InterPro domains:
  IPR004117 Olfactory receptor, insect [PF02949] (8-96)